Protein AF-A0A2V9PB10-F1 (afdb_monomer_lite)

Sequence (136 aa):
MALDTIIGAGLDARLFSDLSRLSPEQLVTPTEKFYTRTCASESLDGGKPWTIKVGGLVQEPLNLTSEDLEKGAKPMGMHLMECSGNTRATRFGLLSVADWIGVPISDLLATQIKPRMDRVMVSGFDEYPMKSATSI

Foldseek 3Di:
DDALDWDDAFQCIWHFADPVPDDPVRQADDPSRQIDNGDDAPPDPPVDWDWDWDDDQWPDTDTHTPVNWVVQKDWPAKDKDADPPQDVVSVSRRIGIHGDITHPVCVVCVRIGDPPDDDDDDDDPRDHPDDDPPHD

pLDDT: mean 91.53, std 6.55, range [53.97, 97.88]

Structure (mmCIF, N/CA/C/O backbone):
data_AF-A0A2V9PB10-F1
#
_entry.id   AF-A0A2V9PB10-F1
#
loop_
_atom_site.group_PDB
_atom_site.id
_atom_site.type_symbol
_atom_site.label_atom_id
_atom_site.label_alt_id
_atom_site.label_comp_id
_atom_site.label_asym_id
_atom_site.label_entity_id
_atom_site.label_seq_id
_atom_site.pdbx_PDB_ins_code
_atom_site.Cartn_x
_atom_site.Cartn_y
_atom_site.Cartn_z
_atom_site.occupancy
_atom_site.B_iso_or_equiv
_atom_site.auth_seq_id
_atom_site.auth_comp_id
_atom_site.auth_asym_id
_atom_site.auth_atom_id
_atom_site.pdbx_PDB_model_num
ATOM 1 N N . MET A 1 1 ? 13.113 1.637 -20.085 1.00 72.38 1 MET A N 1
ATOM 2 C CA . MET A 1 1 ? 12.605 1.486 -18.709 1.00 72.38 1 MET A CA 1
ATOM 3 C C . MET A 1 1 ? 12.968 0.086 -18.265 1.00 72.38 1 MET A C 1
ATOM 5 O O . MET A 1 1 ? 12.613 -0.844 -18.982 1.00 72.38 1 MET A O 1
ATOM 9 N N . ALA A 1 2 ? 13.749 -0.038 -17.193 1.00 87.88 2 ALA A N 1
ATOM 10 C CA . ALA A 1 2 ? 14.016 -1.332 -16.577 1.00 87.88 2 ALA A CA 1
ATOM 11 C C . ALA A 1 2 ? 12.720 -1.831 -15.917 1.00 87.88 2 ALA A C 1
ATOM 13 O O . ALA A 1 2 ? 12.023 -1.037 -15.286 1.00 87.88 2 ALA A O 1
ATOM 14 N N . LEU A 1 3 ? 12.379 -3.099 -16.136 1.00 94.06 3 LEU A N 1
ATOM 15 C CA . LEU A 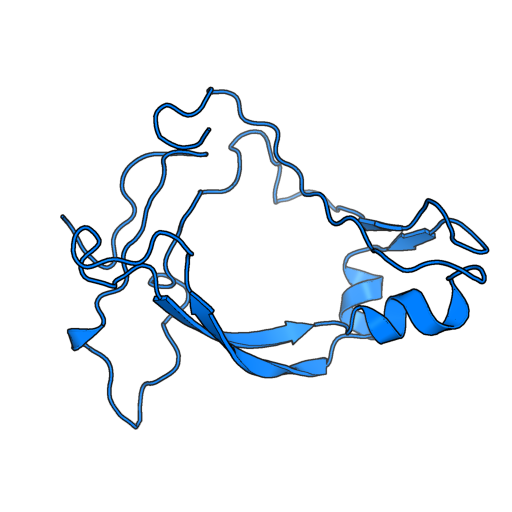1 3 ? 11.290 -3.791 -15.443 1.00 94.06 3 LEU A CA 1
ATOM 16 C C . LEU A 1 3 ? 11.885 -4.594 -14.282 1.00 94.06 3 LEU A C 1
ATOM 18 O O . LEU A 1 3 ? 13.081 -4.886 -14.302 1.00 94.06 3 LEU A O 1
ATOM 22 N N . ASP A 1 4 ? 11.071 -4.925 -13.280 1.00 95.75 4 ASP A N 1
ATOM 23 C CA . ASP A 1 4 ? 11.475 -5.683 -12.085 1.00 95.75 4 ASP A CA 1
ATOM 24 C C . ASP A 1 4 ? 12.684 -5.067 -11.343 1.00 95.75 4 ASP A C 1
ATOM 26 O O . ASP A 1 4 ? 13.467 -5.761 -10.700 1.00 95.75 4 ASP A O 1
ATOM 30 N N . THR A 1 5 ? 12.901 -3.756 -11.467 1.00 96.31 5 THR A N 1
ATOM 31 C CA . THR A 1 5 ? 14.009 -3.038 -10.822 1.00 96.31 5 THR A CA 1
ATOM 32 C C . THR A 1 5 ? 13.524 -1.686 -10.323 1.00 96.31 5 THR A C 1
ATOM 34 O O . THR A 1 5 ? 12.819 -0.974 -11.042 1.00 96.31 5 THR A O 1
ATOM 37 N N . ILE A 1 6 ? 13.922 -1.323 -9.102 1.00 96.44 6 ILE A N 1
ATOM 38 C CA . ILE A 1 6 ? 13.650 -0.002 -8.533 1.00 96.44 6 ILE A CA 1
ATOM 39 C C . ILE A 1 6 ? 14.447 1.061 -9.297 1.00 96.44 6 ILE A C 1
ATOM 41 O O . ILE A 1 6 ? 15.657 0.943 -9.486 1.00 96.44 6 ILE A O 1
ATOM 45 N N . ILE A 1 7 ? 13.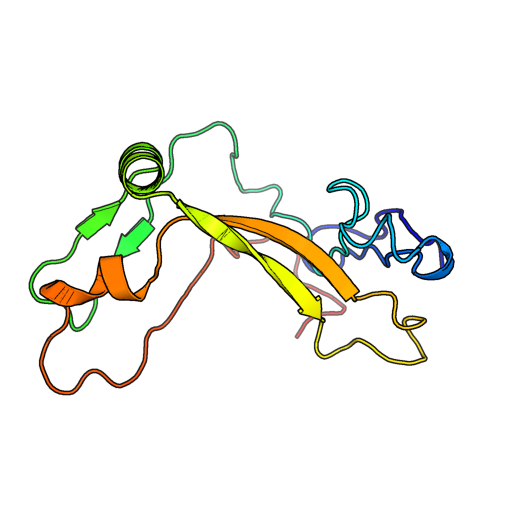764 2.125 -9.701 1.00 94.81 7 ILE A N 1
ATOM 46 C CA . ILE A 1 7 ? 14.348 3.368 -10.205 1.00 94.81 7 ILE A CA 1
ATOM 47 C C . ILE A 1 7 ? 13.912 4.525 -9.304 1.00 94.81 7 ILE A C 1
ATOM 49 O O . ILE A 1 7 ? 12.799 4.502 -8.790 1.00 94.81 7 ILE A O 1
ATOM 53 N N . GLY A 1 8 ? 14.743 5.555 -9.141 1.00 93.44 8 GLY A N 1
ATOM 54 C CA . GLY A 1 8 ? 14.430 6.686 -8.255 1.00 93.44 8 GLY A CA 1
ATOM 55 C C . GLY A 1 8 ? 14.519 6.336 -6.762 1.00 93.44 8 GLY A C 1
ATOM 56 O O . GLY A 1 8 ? 15.068 5.301 -6.393 1.00 93.44 8 GLY A O 1
ATOM 57 N N . ALA A 1 9 ? 14.003 7.219 -5.903 1.00 92.88 9 ALA A N 1
ATOM 58 C CA . ALA A 1 9 ? 14.025 7.077 -4.444 1.00 92.88 9 ALA A CA 1
ATOM 59 C C . ALA A 1 9 ? 12.815 7.780 -3.799 1.00 92.88 9 ALA A C 1
ATOM 61 O O . ALA A 1 9 ? 12.219 8.677 -4.403 1.00 92.88 9 ALA A O 1
ATOM 62 N N . GLY A 1 10 ? 12.447 7.368 -2.580 1.00 92.50 10 GLY A N 1
ATOM 63 C CA . GLY A 1 10 ? 11.326 7.937 -1.818 1.00 92.50 10 GLY A CA 1
ATOM 64 C C . GLY A 1 10 ? 10.032 8.047 -2.635 1.00 92.50 10 GLY A C 1
ATOM 65 O O . GLY A 1 10 ? 9.631 7.099 -3.315 1.00 92.50 10 GLY A O 1
ATOM 66 N N . LEU A 1 11 ? 9.413 9.232 -2.616 1.00 93.75 11 LEU A N 1
ATOM 67 C CA . LEU A 1 11 ? 8.181 9.564 -3.354 1.00 93.75 11 LEU A CA 1
ATOM 68 C C . LEU A 1 11 ? 8.295 9.404 -4.883 1.00 93.75 11 LEU A C 1
ATOM 70 O O . LEU A 1 11 ? 7.298 9.191 -5.580 1.00 93.75 11 LEU A O 1
ATOM 74 N N . ASP A 1 12 ? 9.508 9.495 -5.424 1.00 93.88 12 ASP A N 1
ATOM 75 C CA . ASP A 1 12 ? 9.786 9.391 -6.859 1.00 93.88 12 ASP A CA 1
ATOM 76 C C . ASP A 1 12 ? 10.276 7.994 -7.271 1.00 93.88 12 ASP A C 1
ATOM 78 O O . ASP A 1 12 ? 10.556 7.763 -8.448 1.00 93.88 12 ASP A O 1
ATOM 82 N N . ALA A 1 13 ? 10.347 7.043 -6.334 1.00 94.25 13 ALA A N 1
ATOM 83 C CA . ALA A 1 13 ? 10.737 5.675 -6.644 1.00 94.25 13 ALA A CA 1
ATOM 84 C C . ALA A 1 13 ? 9.661 4.940 -7.447 1.00 94.25 13 ALA A C 1
ATOM 86 O O . ALA A 1 13 ? 8.470 5.075 -7.162 1.00 94.25 13 ALA A O 1
ATOM 87 N N . ARG A 1 14 ? 10.065 4.121 -8.418 1.00 95.69 14 ARG A N 1
ATOM 88 C CA . ARG A 1 14 ? 9.174 3.248 -9.187 1.00 95.69 14 ARG A CA 1
ATOM 89 C C . ARG A 1 14 ? 9.786 1.866 -9.376 1.00 95.69 14 ARG A C 1
ATOM 91 O O . ARG A 1 14 ? 10.979 1.758 -9.623 1.00 95.69 14 ARG A O 1
ATOM 98 N N . LEU A 1 15 ? 8.956 0.831 -9.357 1.00 97.31 15 LEU A N 1
ATOM 99 C CA . LEU A 1 15 ? 9.252 -0.479 -9.941 1.00 97.31 15 LEU A CA 1
ATOM 100 C C . LEU A 1 15 ? 8.055 -0.871 -10.793 1.00 97.31 15 LEU A C 1
ATOM 102 O O . LEU A 1 15 ? 6.926 -0.849 -10.308 1.00 97.31 15 LEU A O 1
ATOM 106 N N . PHE A 1 16 ? 8.314 -1.207 -12.052 1.00 97.12 16 PHE A N 1
ATOM 107 C CA . PHE A 1 16 ? 7.304 -1.695 -12.987 1.00 97.12 16 PHE A CA 1
ATOM 108 C C . PHE A 1 16 ? 7.473 -3.203 -13.134 1.00 97.12 16 PHE A C 1
ATOM 110 O O . PHE A 1 16 ? 8.548 -3.651 -13.536 1.00 97.12 16 PHE A O 1
ATOM 117 N N . SER A 1 17 ? 6.442 -3.972 -12.808 1.00 96.62 17 SER A N 1
ATOM 118 C CA . SER A 1 17 ? 6.467 -5.430 -12.886 1.00 96.62 17 SER A CA 1
ATOM 119 C C . SER A 1 17 ? 6.478 -5.902 -14.339 1.00 96.62 17 SER A C 1
ATOM 121 O O . SER A 1 17 ? 5.758 -5.371 -15.191 1.00 96.62 17 SER A O 1
ATOM 123 N N . ASP A 1 18 ? 7.286 -6.918 -14.633 1.00 95.38 18 ASP A N 1
ATOM 124 C CA . ASP A 1 18 ? 7.307 -7.571 -15.939 1.00 95.38 18 ASP A CA 1
ATOM 125 C C . ASP A 1 18 ? 6.163 -8.585 -16.079 1.00 95.38 18 ASP A C 1
ATOM 127 O O . ASP A 1 18 ? 6.280 -9.765 -15.739 1.00 95.38 18 ASP A O 1
ATOM 131 N N . LEU A 1 19 ? 5.043 -8.119 -16.634 1.00 93.56 19 LEU A N 1
ATOM 132 C CA . LEU A 1 19 ? 3.851 -8.942 -16.844 1.00 93.56 19 LEU A CA 1
ATOM 133 C C . LEU A 1 19 ? 4.029 -10.036 -17.910 1.00 93.56 19 LEU A C 1
ATOM 135 O O . LEU A 1 19 ? 3.196 -10.936 -17.989 1.00 93.56 19 LEU A O 1
ATOM 139 N N . SER A 1 20 ? 5.099 -10.009 -18.715 1.00 92.62 20 SER A N 1
ATOM 140 C CA . SER A 1 20 ? 5.349 -11.056 -19.722 1.00 92.62 20 SER A CA 1
ATOM 141 C C . SER A 1 20 ? 5.683 -12.420 -19.107 1.00 92.62 20 SER A C 1
ATOM 143 O O . SER A 1 20 ? 5.663 -13.437 -19.797 1.00 92.62 20 SER A O 1
ATOM 145 N N . ARG A 1 21 ? 5.971 -12.440 -17.801 1.00 87.00 21 ARG A N 1
ATOM 146 C CA . ARG A 1 21 ? 6.331 -13.630 -17.024 1.00 87.00 21 ARG A CA 1
ATOM 147 C C . ARG A 1 21 ? 5.129 -14.318 -16.376 1.00 87.00 21 ARG A C 1
ATOM 149 O O . ARG A 1 21 ? 5.317 -15.349 -15.739 1.00 87.00 21 ARG A O 1
ATOM 156 N N . LEU A 1 22 ? 3.930 -13.743 -16.492 1.00 91.19 22 LEU A N 1
ATOM 157 C CA . LEU A 1 22 ? 2.715 -14.325 -15.932 1.00 91.19 22 LEU A CA 1
ATOM 158 C C . LEU A 1 22 ? 2.344 -15.616 -16.665 1.00 91.19 22 LEU A C 1
ATOM 160 O O . LEU A 1 22 ? 2.343 -15.676 -17.895 1.00 91.19 22 LEU A O 1
ATOM 164 N N . SER A 1 23 ? 1.958 -16.626 -15.892 1.00 93.19 23 SER A N 1
ATOM 165 C CA . SER A 1 23 ? 1.328 -17.846 -16.392 1.00 93.19 23 SER A CA 1
ATOM 166 C C . SER A 1 23 ? 0.119 -18.191 -15.517 1.00 93.19 23 SER A C 1
ATOM 168 O O . SER A 1 23 ? 0.020 -17.683 -14.396 1.00 93.19 23 SER A O 1
ATOM 170 N N . PRO A 1 24 ? -0.809 -19.047 -15.980 1.00 90.94 24 PRO A N 1
ATOM 171 C CA . PRO A 1 24 ? -1.938 -19.495 -15.161 1.00 90.94 24 PRO A CA 1
ATOM 172 C C . PRO A 1 24 ? -1.522 -20.114 -13.815 1.00 90.94 24 PRO A C 1
ATOM 174 O O . PRO A 1 24 ? -2.258 -20.026 -12.837 1.00 90.94 24 PRO A O 1
ATOM 177 N N . GLU A 1 25 ? -0.332 -20.708 -13.754 1.00 92.81 25 GLU A N 1
ATOM 178 C CA . GLU A 1 25 ? 0.248 -21.335 -12.564 1.00 92.81 25 GLU A CA 1
ATOM 179 C C . GLU A 1 25 ? 1.019 -20.337 -11.687 1.00 92.81 25 GLU A C 1
ATOM 181 O O . GLU A 1 25 ? 1.280 -20.612 -10.518 1.00 92.81 25 GLU A O 1
ATOM 186 N N . GLN A 1 26 ? 1.378 -19.173 -12.236 1.00 90.12 26 GLN A N 1
ATOM 187 C CA . GLN A 1 26 ? 2.178 -18.150 -11.574 1.00 90.12 26 GLN A CA 1
ATOM 188 C C . GLN A 1 26 ? 1.487 -16.784 -11.657 1.00 90.12 26 GLN A C 1
ATOM 190 O O . GLN A 1 26 ? 1.923 -15.869 -12.357 1.00 90.12 26 GLN A O 1
ATOM 195 N N . LEU A 1 27 ? 0.385 -16.663 -10.914 1.00 92.38 27 LEU A N 1
ATOM 196 C CA . LEU A 1 27 ? -0.385 -15.422 -10.809 1.00 92.38 27 LEU A CA 1
ATOM 197 C C . LEU A 1 27 ? 0.115 -14.506 -9.689 1.00 92.38 27 LEU A C 1
ATOM 199 O O . LEU A 1 27 ? 0.000 -13.291 -9.807 1.00 92.38 27 LEU A O 1
ATOM 203 N N . VAL A 1 28 ? 0.677 -15.069 -8.615 1.00 95.88 28 VAL A N 1
ATOM 204 C CA . VAL A 1 28 ? 1.236 -14.292 -7.500 1.00 95.88 28 VAL A CA 1
ATOM 205 C C . VAL A 1 28 ? 2.577 -13.697 -7.920 1.00 95.88 28 VAL A C 1
ATOM 207 O O . VAL A 1 28 ? 3.501 -14.410 -8.320 1.00 95.88 28 VAL A O 1
ATOM 210 N N . THR A 1 29 ? 2.686 -12.375 -7.829 1.00 96.56 29 THR A N 1
ATOM 211 C CA . THR A 1 29 ? 3.925 -11.651 -8.101 1.00 96.56 29 THR A CA 1
ATOM 212 C C . THR A 1 29 ? 4.899 -11.871 -6.939 1.00 96.56 29 THR A C 1
ATOM 214 O O . THR A 1 29 ? 4.512 -11.643 -5.793 1.00 96.56 29 THR A O 1
ATOM 217 N N . PRO A 1 30 ? 6.156 -12.290 -7.187 1.00 95.19 30 PRO A N 1
ATOM 218 C CA . PRO A 1 30 ? 7.172 -12.341 -6.135 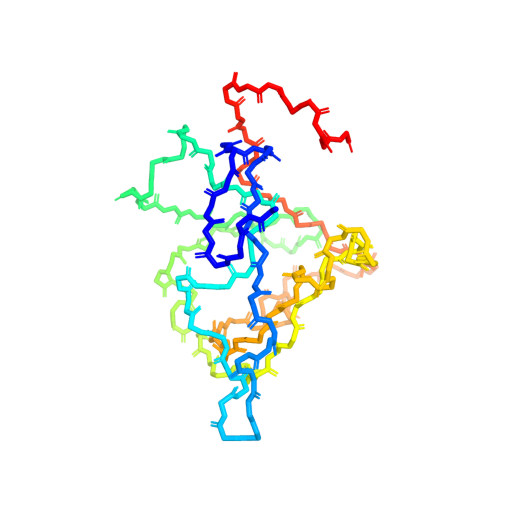1.00 95.19 30 PRO A CA 1
ATOM 219 C C . PRO A 1 30 ? 7.310 -10.981 -5.441 1.00 95.19 30 PRO A C 1
ATOM 221 O O . PRO A 1 30 ? 7.307 -9.954 -6.122 1.00 95.19 30 PRO A O 1
ATOM 224 N N . THR A 1 31 ? 7.431 -10.960 -4.112 1.00 95.38 31 THR A N 1
ATOM 225 C CA . THR A 1 31 ? 7.423 -9.725 -3.304 1.00 95.38 31 THR A CA 1
ATOM 226 C C . THR A 1 31 ? 8.458 -8.706 -3.779 1.00 95.38 31 THR A C 1
ATOM 228 O O . THR A 1 31 ? 8.162 -7.521 -3.881 1.00 95.38 31 THR A O 1
ATOM 231 N N . GLU A 1 32 ? 9.655 -9.159 -4.148 1.00 95.44 32 GLU A N 1
ATOM 232 C CA . GLU A 1 32 ? 10.747 -8.321 -4.651 1.00 95.44 32 GLU A CA 1
ATOM 233 C C . GLU A 1 32 ? 10.495 -7.725 -6.050 1.00 95.44 32 GLU A C 1
ATOM 235 O O . GLU A 1 32 ? 11.238 -6.852 -6.495 1.00 95.44 32 GLU A O 1
ATOM 240 N N . LYS A 1 33 ? 9.443 -8.181 -6.739 1.00 96.19 33 LYS A N 1
ATOM 241 C CA . LYS A 1 33 ? 8.994 -7.710 -8.062 1.00 96.19 33 LYS A CA 1
ATOM 242 C C . LYS A 1 33 ? 7.608 -7.073 -8.027 1.00 96.19 33 LYS A C 1
ATOM 244 O O . LYS A 1 33 ? 7.089 -6.684 -9.077 1.00 96.19 33 LYS A O 1
ATOM 249 N N . PHE A 1 34 ? 6.996 -6.984 -6.848 1.00 97.25 34 PHE A N 1
ATOM 250 C CA . PHE A 1 34 ? 5.726 -6.298 -6.678 1.00 97.25 34 PHE A CA 1
ATOM 251 C C . PHE A 1 34 ? 5.916 -4.823 -7.036 1.00 97.25 34 PHE A C 1
ATOM 253 O O . PHE A 1 34 ? 6.879 -4.191 -6.586 1.00 97.25 34 PHE A O 1
ATOM 260 N N . TYR A 1 35 ? 5.039 -4.277 -7.881 1.00 97.50 35 TYR A N 1
ATOM 261 C CA . TYR A 1 35 ? 5.216 -2.915 -8.373 1.00 97.50 35 TYR A CA 1
ATOM 262 C C . TYR A 1 35 ? 5.350 -1.938 -7.200 1.00 97.50 35 TYR A C 1
ATOM 2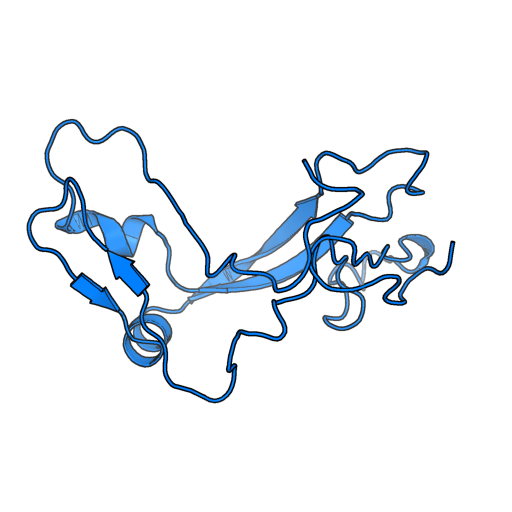64 O O . TYR A 1 35 ? 4.643 -2.010 -6.196 1.00 97.50 35 TYR A O 1
ATOM 272 N N . THR A 1 36 ? 6.262 -0.985 -7.334 1.00 96.69 36 THR A N 1
ATOM 273 C CA . THR A 1 36 ? 6.477 0.051 -6.323 1.00 96.69 36 THR A CA 1
ATOM 274 C C . THR A 1 36 ? 6.067 1.381 -6.919 1.00 96.69 36 THR A C 1
ATOM 276 O O . THR A 1 36 ? 6.568 1.773 -7.972 1.00 96.69 36 THR A O 1
ATOM 279 N N . ARG A 1 37 ? 5.143 2.087 -6.260 1.00 95.12 37 ARG A N 1
ATOM 280 C CA . ARG A 1 37 ? 4.772 3.460 -6.637 1.00 95.12 37 ARG A CA 1
ATOM 281 C C . ARG A 1 37 ? 5.586 4.508 -5.882 1.00 95.12 37 ARG A C 1
ATOM 283 O O . ARG A 1 37 ? 5.773 5.598 -6.408 1.00 95.12 37 ARG A O 1
ATOM 290 N N . THR A 1 38 ? 6.018 4.181 -4.672 1.00 93.62 38 THR A N 1
ATOM 291 C CA . THR A 1 38 ? 6.784 5.023 -3.751 1.00 93.62 38 THR A CA 1
ATOM 292 C C . THR A 1 38 ? 7.534 4.081 -2.812 1.00 93.62 38 THR A C 1
ATOM 294 O O . THR A 1 38 ? 6.945 3.103 -2.354 1.00 93.62 38 THR A O 1
ATOM 297 N N . CYS A 1 39 ? 8.806 4.351 -2.530 1.00 93.50 39 CYS A N 1
ATOM 298 C CA . CYS A 1 39 ? 9.545 3.630 -1.491 1.00 93.50 39 CYS A CA 1
ATOM 299 C C . CYS A 1 39 ? 9.255 4.248 -0.125 1.00 93.50 39 CYS A C 1
ATOM 301 O O . CYS A 1 39 ? 9.009 5.449 -0.051 1.00 93.50 39 CYS A O 1
ATOM 303 N N . ALA A 1 40 ? 9.346 3.449 0.940 1.00 91.19 40 ALA A N 1
ATOM 304 C CA . ALA A 1 40 ? 9.262 3.951 2.307 1.00 91.19 40 ALA A CA 1
ATOM 305 C C . ALA A 1 40 ? 10.266 5.091 2.551 1.00 91.19 40 ALA A C 1
ATOM 307 O O . ALA A 1 40 ? 11.351 5.122 1.963 1.00 91.19 40 ALA A O 1
ATOM 308 N N . SER A 1 41 ? 9.892 6.030 3.419 1.00 91.75 41 SER A N 1
ATOM 309 C CA . SER A 1 41 ? 10.769 7.132 3.806 1.00 91.75 41 SER A CA 1
ATOM 310 C C . SER A 1 41 ? 12.021 6.625 4.516 1.00 91.75 41 SER A C 1
ATOM 312 O O . SER A 1 41 ? 11.938 5.782 5.404 1.00 91.75 41 SER A O 1
ATOM 314 N N . GLU A 1 42 ? 13.172 7.210 4.191 1.00 90.69 42 GLU A N 1
ATOM 315 C CA . GLU A 1 42 ? 14.435 6.978 4.906 1.00 90.69 42 GLU A CA 1
ATOM 316 C C . GLU A 1 42 ? 14.383 7.468 6.362 1.00 90.69 42 GLU A C 1
ATOM 318 O O . GLU A 1 42 ? 15.195 7.064 7.189 1.00 90.69 42 GLU A O 1
ATOM 323 N N . SER A 1 43 ? 13.421 8.336 6.692 1.00 91.44 43 SER A N 1
ATOM 324 C CA . SER A 1 43 ? 13.177 8.794 8.061 1.00 91.44 43 SER A CA 1
ATOM 325 C C . SER A 1 43 ? 12.396 7.781 8.904 1.00 91.44 43 SER A C 1
ATOM 327 O O . SER A 1 43 ? 12.301 7.955 10.118 1.00 91.44 43 SER A O 1
ATOM 329 N N . LEU A 1 44 ? 11.835 6.734 8.287 1.00 90.88 44 LEU A N 1
ATOM 330 C CA . LEU A 1 44 ? 11.125 5.680 8.999 1.00 90.88 44 LEU A CA 1
ATOM 331 C C . LEU A 1 44 ? 12.121 4.662 9.570 1.00 90.88 44 LEU A C 1
ATOM 333 O O . LEU A 1 44 ? 12.801 3.950 8.834 1.00 90.88 44 LEU A O 1
ATOM 337 N N . ASP A 1 45 ? 12.160 4.540 10.894 1.00 88.88 45 ASP A N 1
ATOM 338 C CA . ASP A 1 45 ? 12.941 3.504 11.573 1.00 88.88 45 ASP A CA 1
ATOM 339 C C . ASP A 1 45 ? 12.146 2.191 11.637 1.00 88.88 45 ASP A C 1
ATOM 341 O O . ASP A 1 45 ? 11.408 1.934 12.590 1.00 88.88 45 ASP A O 1
ATOM 345 N N . GLY A 1 46 ? 12.286 1.360 10.601 1.00 82.75 46 GLY A N 1
ATOM 346 C CA . GLY A 1 46 ? 11.566 0.086 10.483 1.00 82.75 46 GLY A CA 1
ATOM 347 C C . GLY A 1 46 ? 11.917 -0.963 11.546 1.00 82.75 46 GLY A C 1
ATOM 348 O O . GLY A 1 46 ? 11.234 -1.979 11.634 1.00 82.75 46 GLY A O 1
ATOM 349 N N . GLY A 1 47 ? 12.964 -0.743 12.352 1.00 87.00 47 GLY A N 1
ATOM 350 C CA . GLY A 1 47 ? 13.359 -1.654 13.428 1.00 87.00 47 GLY A CA 1
ATOM 351 C C . GLY A 1 47 ? 12.655 -1.391 14.761 1.00 87.00 47 GLY A C 1
ATOM 352 O O . GLY A 1 47 ? 12.789 -2.191 15.688 1.00 87.00 47 GLY A O 1
ATOM 353 N N . LYS A 1 48 ? 11.925 -0.276 14.892 1.00 89.12 48 LYS A N 1
ATOM 354 C CA . LYS A 1 48 ? 11.253 0.095 16.142 1.00 89.12 48 LYS A CA 1
ATOM 355 C C . LYS A 1 48 ? 9.804 -0.393 16.189 1.00 89.12 48 LYS A C 1
ATOM 357 O O . LYS A 1 48 ? 9.120 -0.385 15.164 1.00 89.12 48 LYS A O 1
ATOM 362 N N . PRO A 1 49 ? 9.297 -0.750 17.385 1.00 92.00 49 PRO A N 1
ATOM 363 C CA . PRO A 1 49 ? 7.873 -0.986 17.576 1.00 92.00 49 PRO A CA 1
ATOM 364 C C . PRO A 1 49 ? 7.056 0.232 17.143 1.00 92.00 49 PRO A C 1
ATOM 366 O O . PRO A 1 49 ? 7.417 1.373 17.444 1.00 92.00 49 PRO A O 1
ATOM 369 N N . TRP A 1 50 ? 5.935 -0.019 16.479 1.00 93.38 50 TRP A N 1
ATOM 370 C CA . TRP A 1 50 ? 5.002 1.007 16.031 1.00 93.38 50 TRP A CA 1
ATOM 371 C C . TRP A 1 50 ? 3.583 0.680 16.487 1.00 93.38 50 TRP A C 1
ATOM 373 O O . TRP A 1 50 ? 3.269 -0.449 16.869 1.00 93.38 50 TRP A O 1
ATOM 383 N N . THR A 1 51 ? 2.725 1.697 16.464 1.00 95.00 51 THR A N 1
ATOM 384 C CA . THR A 1 51 ? 1.303 1.558 16.775 1.00 95.00 51 THR A CA 1
ATOM 385 C C . THR A 1 51 ? 0.440 2.252 15.731 1.00 95.00 51 THR A C 1
ATOM 387 O O . THR A 1 51 ? 0.834 3.268 15.156 1.00 95.00 51 THR A O 1
ATOM 390 N N . ILE A 1 52 ? -0.760 1.719 15.497 1.00 94.19 52 ILE A N 1
ATOM 391 C CA . ILE A 1 52 ? -1.816 2.391 14.734 1.00 94.19 52 ILE A CA 1
ATOM 392 C C . ILE A 1 52 ? -2.768 3.067 15.711 1.00 94.19 52 ILE A C 1
ATOM 394 O O . ILE A 1 52 ? -3.335 2.431 16.599 1.00 94.19 52 ILE A O 1
ATOM 398 N N . LYS A 1 53 ? -2.972 4.369 15.514 1.00 94.06 53 LYS A N 1
ATOM 399 C CA . LYS A 1 53 ? -3.937 5.164 16.273 1.00 94.06 53 LYS A CA 1
ATOM 400 C C . LYS A 1 53 ? -5.311 5.066 15.624 1.00 94.06 53 LYS A C 1
ATOM 402 O O . LYS A 1 53 ? -5.478 5.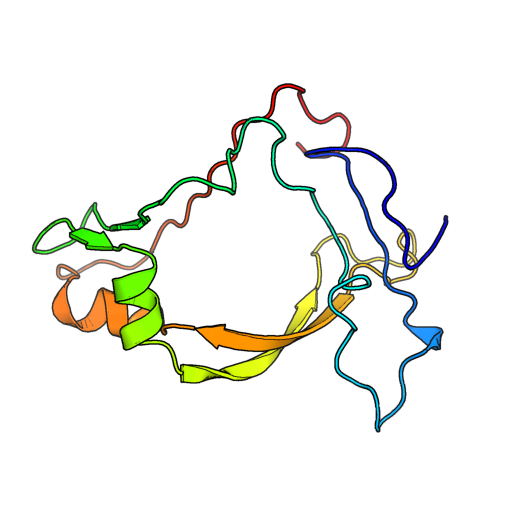465 14.475 1.00 94.06 53 LYS A O 1
ATOM 407 N N . VAL A 1 54 ? -6.300 4.611 16.384 1.00 92.44 54 VAL A N 1
ATOM 408 C CA . VAL A 1 54 ? -7.717 4.639 16.015 1.00 92.44 54 VAL A CA 1
ATOM 409 C C . VAL A 1 54 ? -8.400 5.718 16.852 1.00 92.44 54 VAL A C 1
ATOM 411 O O . VAL A 1 54 ? -8.372 5.682 18.081 1.00 92.44 54 VAL A O 1
ATOM 414 N N . GLY A 1 55 ? -8.992 6.712 16.193 1.00 90.88 55 GLY A N 1
ATOM 415 C CA . GLY A 1 55 ? -9.579 7.876 16.857 1.00 90.88 55 GLY A CA 1
ATOM 416 C C . GLY A 1 55 ? -10.701 8.525 16.048 1.00 90.88 55 GLY A C 1
ATOM 417 O O . GLY A 1 55 ? -11.247 7.930 15.123 1.00 90.88 55 GLY A O 1
ATOM 418 N N . GLY A 1 56 ? -11.054 9.765 16.396 1.00 90.38 56 GLY A N 1
ATOM 419 C CA . GLY A 1 56 ? -12.129 10.510 15.733 1.00 90.38 56 GLY A CA 1
ATOM 420 C C . GLY A 1 56 ? -13.517 10.147 16.271 1.00 90.38 56 GLY A C 1
ATOM 421 O O . GLY A 1 56 ? -13.766 10.253 17.471 1.00 90.38 56 GLY A O 1
ATOM 422 N N . LEU A 1 57 ? -14.438 9.744 15.388 1.00 89.25 57 LEU A N 1
ATOM 423 C CA . LEU A 1 57 ? -15.828 9.397 15.734 1.00 89.25 57 LEU A CA 1
ATOM 424 C C . LEU A 1 57 ? -15.967 7.964 16.273 1.00 89.25 57 LEU A C 1
ATOM 426 O O . LEU A 1 57 ? -16.840 7.206 15.846 1.00 89.25 57 LEU A O 1
ATOM 430 N N . VAL A 1 58 ? -15.115 7.619 17.235 1.00 89.31 58 VAL A N 1
ATOM 431 C CA . VAL A 1 58 ? -15.144 6.339 17.945 1.00 89.31 58 VAL A CA 1
ATOM 432 C C . VAL A 1 58 ? -15.687 6.485 19.369 1.00 89.31 58 VAL A C 1
ATOM 434 O O . VAL A 1 58 ? -15.758 7.602 19.895 1.00 89.31 58 VAL A O 1
ATOM 437 N N . GLN A 1 59 ? -16.128 5.380 19.973 1.00 88.25 59 GLN A N 1
ATOM 438 C CA . GLN A 1 59 ? -16.565 5.299 21.365 1.00 88.25 59 GLN A CA 1
ATOM 439 C C . GLN A 1 59 ? -15.386 5.614 22.286 1.00 88.25 59 GLN A C 1
ATOM 441 O O . GLN A 1 59 ? -15.449 6.595 23.024 1.00 88.25 59 GLN A O 1
ATOM 446 N N . GLU A 1 60 ? -14.293 4.860 22.145 1.00 88.25 60 GLU A N 1
ATOM 447 C CA . GLU A 1 60 ? -13.044 5.057 22.879 1.00 88.25 60 GLU A CA 1
ATOM 448 C C . GLU A 1 60 ? -11.844 5.013 21.914 1.00 88.25 60 GLU A C 1
ATOM 450 O O . GLU A 1 60 ? -11.747 4.098 21.093 1.00 88.25 60 GLU A O 1
ATOM 455 N N . PRO A 1 61 ? -10.931 6.005 21.952 1.00 91.44 61 PRO A N 1
ATOM 456 C CA . PRO A 1 61 ? -9.692 5.953 21.184 1.00 91.44 61 PRO A CA 1
ATOM 457 C C . PRO A 1 61 ? -8.795 4.787 21.605 1.00 91.44 61 PRO A C 1
ATOM 459 O O . PRO A 1 61 ? -8.711 4.440 22.781 1.00 91.44 61 PRO A O 1
ATOM 462 N N . LEU A 1 62 ? -8.065 4.234 20.643 1.00 91.00 62 LEU A N 1
ATOM 463 C CA . LEU A 1 62 ? -7.326 2.982 20.782 1.00 91.00 62 LEU A CA 1
ATOM 464 C C . LEU A 1 62 ? -5.964 3.096 20.080 1.00 91.00 62 LEU A C 1
ATOM 466 O O . LEU A 1 62 ? -5.861 3.681 19.003 1.00 91.00 62 LEU A O 1
ATOM 470 N N . ASN A 1 63 ? -4.920 2.517 20.676 1.00 94.44 63 ASN A N 1
ATOM 471 C CA . ASN A 1 63 ? -3.623 2.312 20.029 1.00 94.44 63 ASN A CA 1
ATOM 472 C C . ASN A 1 63 ? -3.412 0.811 19.819 1.00 94.44 63 ASN A C 1
ATOM 474 O O . ASN A 1 63 ? -3.282 0.082 20.797 1.00 94.44 63 ASN A O 1
ATOM 478 N N . LEU A 1 64 ? -3.380 0.366 18.564 1.00 93.81 64 LEU A N 1
ATOM 479 C CA . LEU A 1 64 ? -3.120 -1.026 18.194 1.00 93.81 64 LEU A CA 1
ATOM 480 C C . LEU A 1 64 ? -1.620 -1.238 18.013 1.00 93.81 64 LEU A C 1
ATOM 482 O O . LEU A 1 64 ? -0.993 -0.509 17.246 1.00 93.81 64 LEU A O 1
ATOM 486 N N . THR A 1 65 ? -1.052 -2.230 18.690 1.00 94.88 65 THR A N 1
ATOM 487 C CA . THR A 1 65 ? 0.320 -2.696 18.444 1.00 94.88 65 THR A CA 1
ATOM 488 C C . THR A 1 65 ? 0.360 -3.691 17.280 1.00 94.88 65 THR A C 1
ATOM 490 O O . THR A 1 65 ? -0.679 -4.190 16.845 1.00 94.88 65 THR A O 1
ATOM 493 N N . SER A 1 66 ? 1.555 -4.025 16.779 1.00 93.00 66 SER A N 1
ATOM 494 C CA . SER A 1 66 ? 1.703 -5.115 15.804 1.00 93.00 66 SER A CA 1
ATOM 495 C C . SER A 1 66 ? 1.204 -6.456 16.359 1.00 93.00 66 SER A C 1
ATOM 497 O O . SER A 1 66 ? 0.522 -7.188 15.650 1.00 93.00 66 SER A O 1
ATOM 499 N N . GLU A 1 67 ? 1.455 -6.739 17.641 1.00 94.31 67 GLU A N 1
ATOM 500 C CA . GLU A 1 67 ? 1.005 -7.967 18.310 1.00 94.31 67 GLU A CA 1
ATOM 501 C C . GLU A 1 67 ? -0.532 -8.055 18.376 1.00 94.31 67 GLU A C 1
ATOM 503 O O . GLU A 1 67 ? -1.112 -9.126 18.189 1.00 94.31 67 GLU A O 1
ATOM 508 N N . ASP A 1 68 ? -1.217 -6.928 18.600 1.00 93.31 68 ASP A N 1
ATOM 509 C CA . ASP A 1 68 ? -2.686 -6.884 18.588 1.00 93.31 68 ASP A CA 1
ATOM 510 C C . ASP A 1 68 ? -3.251 -7.213 17.202 1.00 93.31 68 ASP A C 1
ATOM 512 O O . ASP A 1 68 ? -4.265 -7.906 17.091 1.00 93.31 68 ASP A O 1
ATOM 516 N N . LEU A 1 69 ? -2.584 -6.749 16.139 1.00 93.06 69 LEU A N 1
ATOM 517 C CA . LEU A 1 69 ? -2.975 -7.041 14.760 1.00 93.06 69 LEU A CA 1
ATOM 518 C C . LEU A 1 69 ? -2.715 -8.505 14.402 1.00 93.06 69 LEU A C 1
ATOM 520 O O . LEU A 1 69 ? -3.569 -9.141 13.789 1.00 93.06 69 LEU A O 1
ATOM 524 N N . GLU A 1 70 ? -1.572 -9.055 14.813 1.00 93.94 70 GLU A N 1
ATOM 525 C CA . GLU A 1 70 ? -1.212 -10.457 14.577 1.00 93.94 70 GLU A CA 1
ATOM 526 C C . GLU A 1 70 ? -2.238 -11.423 15.184 1.00 93.94 70 GLU A C 1
ATOM 528 O O . GLU A 1 70 ? -2.626 -12.392 14.534 1.00 93.94 70 GLU A O 1
ATOM 533 N N . LYS A 1 71 ? -2.760 -11.128 16.383 1.00 93.88 71 LYS A N 1
ATOM 534 C CA . LYS A 1 71 ? -3.798 -11.946 17.043 1.00 93.88 71 LYS A CA 1
ATOM 535 C C . LYS A 1 71 ? -5.102 -12.040 16.248 1.00 93.88 71 LYS A C 1
ATOM 537 O O . LYS A 1 71 ? -5.794 -13.051 16.335 1.00 93.88 71 LYS A O 1
ATOM 542 N N . GLY A 1 72 ? -5.459 -10.985 15.514 1.00 91.56 72 GLY A N 1
ATOM 543 C CA . GLY A 1 72 ? -6.671 -10.927 14.691 1.00 91.56 72 GLY A CA 1
ATOM 544 C C . GLY A 1 72 ? -6.446 -11.290 13.223 1.00 91.56 72 GLY A C 1
ATOM 545 O O . GLY A 1 72 ? -7.401 -11.271 12.441 1.00 91.56 72 GLY A O 1
ATOM 546 N N . ALA A 1 73 ? -5.200 -11.557 12.828 1.00 96.50 73 ALA A N 1
ATOM 547 C CA . ALA A 1 73 ? -4.835 -11.726 11.436 1.00 96.50 73 ALA A CA 1
ATOM 548 C C . ALA A 1 73 ? -5.381 -13.043 10.872 1.00 96.50 73 ALA A C 1
ATOM 550 O O . ALA A 1 73 ? -5.248 -14.112 11.466 1.00 96.50 73 ALA A O 1
ATOM 551 N N . LYS A 1 74 ? -5.980 -12.969 9.684 1.00 97.38 74 LYS A N 1
ATOM 552 C CA . LYS A 1 74 ? -6.492 -14.125 8.945 1.00 97.38 74 LYS A CA 1
ATOM 553 C C . LYS A 1 74 ? -6.152 -14.013 7.458 1.00 97.38 74 LYS A C 1
ATOM 555 O O . LYS A 1 74 ? -5.871 -12.906 6.989 1.00 97.38 74 LYS A O 1
ATOM 560 N N . PRO A 1 75 ? -6.163 -15.129 6.706 1.00 97.88 75 PRO A N 1
ATOM 561 C CA . PRO A 1 75 ? -6.042 -15.079 5.257 1.00 97.88 75 PRO A CA 1
ATOM 562 C C . PRO A 1 75 ? -7.128 -14.179 4.659 1.00 97.88 75 PRO A C 1
ATOM 564 O O . PRO A 1 75 ? -8.316 -14.360 4.926 1.00 97.88 75 PRO A O 1
ATOM 567 N N . MET A 1 76 ? -6.703 -13.208 3.859 1.00 97.25 76 MET A N 1
ATOM 568 C CA . MET A 1 76 ? -7.562 -12.271 3.131 1.00 97.25 76 MET A CA 1
ATOM 569 C C . MET A 1 76 ? -7.668 -12.640 1.647 1.00 97.25 76 MET A C 1
ATOM 571 O O . MET A 1 76 ? -8.518 -12.089 0.946 1.00 97.25 76 MET A O 1
ATOM 575 N N . GLY A 1 77 ? -6.848 -13.590 1.191 1.00 96.12 77 GLY A N 1
ATOM 576 C CA . GLY A 1 77 ? -6.848 -14.131 -0.160 1.00 96.12 77 GLY A CA 1
ATOM 577 C C . GLY A 1 77 ? -6.026 -13.304 -1.144 1.00 96.12 77 GLY A C 1
ATOM 578 O O . GLY A 1 77 ? -5.392 -12.304 -0.799 1.00 96.12 77 GLY A O 1
ATOM 579 N N . MET A 1 78 ? -6.068 -13.733 -2.404 1.00 96.75 78 MET A N 1
ATOM 580 C CA . MET A 1 78 ? -5.364 -13.072 -3.495 1.00 96.75 78 MET A CA 1
ATOM 581 C C . MET A 1 78 ? -6.066 -11.781 -3.910 1.00 96.75 78 MET A C 1
ATOM 583 O O . MET A 1 78 ? -7.231 -11.805 -4.309 1.00 96.75 78 MET A O 1
ATOM 587 N N . HIS A 1 79 ? -5.327 -10.672 -3.898 1.00 97.38 79 HIS A N 1
ATOM 588 C CA . HIS A 1 79 ? -5.799 -9.379 -4.393 1.00 97.38 79 HIS A CA 1
ATOM 589 C C . HIS A 1 79 ? -4.851 -8.827 -5.449 1.00 97.38 79 HIS A C 1
ATOM 591 O O . HIS A 1 79 ? -3.632 -8.787 -5.262 1.00 97.38 79 HIS A O 1
ATOM 597 N N . LEU A 1 80 ? -5.442 -8.373 -6.551 1.00 97.31 80 LEU A N 1
ATOM 598 C CA . LEU A 1 80 ? -4.786 -7.555 -7.561 1.00 97.31 80 LEU A CA 1
ATOM 599 C C . LEU A 1 80 ? -4.733 -6.111 -7.061 1.00 97.31 80 LEU A C 1
ATOM 601 O O . LEU A 1 80 ? -5.754 -5.549 -6.667 1.00 97.31 80 LEU A O 1
ATOM 605 N N . MET A 1 81 ? -3.560 -5.498 -7.134 1.00 97.88 81 MET A N 1
ATOM 606 C CA . MET A 1 81 ? -3.396 -4.066 -6.938 1.00 97.88 81 MET A CA 1
ATOM 607 C C . MET A 1 81 ? -2.970 -3.417 -8.246 1.00 97.88 81 MET A C 1
ATOM 609 O O . MET A 1 81 ? -2.039 -3.881 -8.904 1.00 97.88 81 MET A O 1
ATOM 613 N N . GLU A 1 82 ? -3.643 -2.325 -8.593 1.00 97.81 82 GLU A N 1
ATOM 614 C CA . GLU A 1 82 ? -3.352 -1.514 -9.768 1.00 97.81 82 GLU A CA 1
ATOM 615 C C . GLU A 1 82 ? -3.173 -0.052 -9.360 1.00 97.81 82 GLU A C 1
ATOM 617 O O . GLU A 1 82 ? -3.975 0.512 -8.611 1.00 97.81 82 GLU A O 1
ATOM 622 N N . CYS A 1 83 ? -2.129 0.594 -9.876 1.00 96.88 83 CYS A N 1
ATOM 623 C CA . CYS A 1 83 ? -1.999 2.038 -9.749 1.00 96.88 83 CYS A CA 1
ATOM 624 C C . CYS A 1 83 ? -2.924 2.749 -10.745 1.00 96.88 83 CYS A C 1
ATOM 626 O O . CYS A 1 83 ? -2.943 2.413 -11.922 1.00 96.88 83 CYS A O 1
ATOM 628 N N . SER A 1 84 ? -3.587 3.830 -10.333 1.00 94.81 84 SER A N 1
ATOM 629 C CA . SER A 1 84 ? -4.381 4.673 -11.245 1.00 94.81 84 SER A CA 1
ATOM 630 C C . SER A 1 84 ? -3.583 5.235 -12.432 1.00 94.81 84 SER A C 1
ATOM 632 O O . SER A 1 84 ? -4.150 5.528 -13.481 1.00 94.81 84 SER A O 1
ATOM 634 N N . GLY A 1 85 ? -2.261 5.377 -12.284 1.00 92.69 85 GLY A N 1
ATOM 635 C CA . GLY A 1 85 ? -1.343 5.788 -13.348 1.00 92.69 85 GLY A CA 1
ATOM 636 C C . GLY A 1 85 ? -0.915 4.661 -14.295 1.00 92.69 85 GLY A C 1
ATOM 637 O O . GLY A 1 85 ? -0.017 4.874 -15.114 1.00 92.69 85 GLY A O 1
ATOM 638 N N . ASN A 1 86 ? -1.496 3.465 -14.180 1.00 96.38 86 ASN A N 1
ATOM 639 C CA . ASN A 1 86 ? -1.145 2.326 -15.011 1.00 96.38 86 ASN A CA 1
ATOM 640 C C . ASN A 1 86 ? -1.664 2.510 -16.443 1.00 96.38 86 ASN A C 1
ATOM 642 O O . ASN A 1 86 ? -2.854 2.428 -16.728 1.00 96.38 86 ASN A O 1
ATOM 646 N N . THR A 1 87 ? -0.761 2.808 -17.370 1.00 95.38 87 THR A N 1
ATOM 647 C CA . THR A 1 87 ? -1.105 3.166 -18.748 1.00 95.38 87 THR A CA 1
ATOM 648 C C . THR A 1 87 ? -0.149 2.507 -19.736 1.00 95.38 87 THR A C 1
ATOM 650 O O . THR A 1 87 ? 0.858 1.892 -19.373 1.00 95.38 87 THR A O 1
ATOM 653 N N . ARG A 1 88 ? -0.393 2.712 -21.035 1.00 94.31 88 ARG A N 1
ATOM 654 C CA . ARG A 1 88 ? 0.551 2.301 -22.083 1.00 94.31 88 ARG A CA 1
ATOM 655 C C . ARG A 1 88 ? 1.947 2.913 -21.890 1.00 94.31 88 ARG A C 1
ATOM 657 O O . ARG A 1 88 ? 2.937 2.260 -22.211 1.00 94.31 88 ARG A O 1
ATOM 664 N N . ALA A 1 89 ? 2.041 4.132 -21.352 1.00 91.06 89 ALA A N 1
ATOM 665 C CA . ALA A 1 89 ? 3.322 4.798 -21.102 1.00 91.06 89 ALA A CA 1
ATOM 666 C C . ALA A 1 89 ? 4.150 4.086 -20.016 1.00 91.06 89 ALA A C 1
ATOM 668 O O . ALA A 1 89 ? 5.375 4.033 -20.115 1.00 91.06 89 ALA A O 1
ATOM 669 N N . THR A 1 90 ? 3.488 3.469 -19.033 1.00 91.31 90 THR A N 1
ATOM 670 C CA . THR A 1 90 ? 4.111 2.642 -17.985 1.00 91.31 90 THR A CA 1
ATOM 671 C C . THR A 1 90 ? 4.201 1.167 -18.375 1.00 91.31 90 THR A C 1
ATOM 673 O O . THR A 1 90 ? 4.487 0.321 -17.530 1.00 91.31 90 THR A O 1
ATOM 676 N N . ARG A 1 91 ? 3.934 0.841 -19.650 1.00 93.56 91 ARG A N 1
ATOM 677 C CA . ARG A 1 91 ? 3.879 -0.532 -20.181 1.00 93.56 91 ARG A CA 1
ATOM 678 C C . ARG A 1 91 ? 2.931 -1.446 -19.395 1.00 93.56 91 ARG A C 1
ATOM 680 O O . ARG A 1 91 ? 3.148 -2.649 -19.359 1.00 93.56 91 ARG A O 1
ATOM 687 N N . PHE A 1 92 ? 1.908 -0.867 -18.766 1.00 95.38 92 PHE A N 1
ATOM 688 C CA . PHE A 1 92 ? 0.969 -1.556 -17.879 1.00 95.38 92 PHE A CA 1
ATOM 689 C C . PHE A 1 92 ? 1.598 -2.253 -16.653 1.00 95.38 92 PHE A C 1
ATOM 691 O O . PHE A 1 92 ? 0.923 -3.024 -15.980 1.00 95.38 92 PHE A O 1
ATOM 698 N N . GLY A 1 93 ? 2.864 -1.964 -16.326 1.00 96.25 93 GLY A N 1
ATOM 699 C CA . GLY A 1 93 ? 3.604 -2.644 -15.258 1.00 96.25 93 GLY A CA 1
ATOM 700 C C . GLY A 1 93 ? 3.337 -2.134 -13.838 1.00 96.25 93 GLY A C 1
ATOM 701 O O . GLY A 1 93 ? 4.000 -2.580 -12.910 1.00 96.25 93 GLY A O 1
ATOM 702 N N . LEU A 1 94 ? 2.410 -1.192 -13.626 1.00 97.06 94 LEU A N 1
ATOM 703 C CA . LEU A 1 94 ? 1.998 -0.772 -12.276 1.00 97.06 94 LEU A CA 1
ATOM 704 C C . LEU A 1 94 ? 0.825 -1.631 -11.783 1.00 97.06 94 LEU A C 1
ATOM 706 O O . LEU A 1 94 ? -0.237 -1.112 -11.428 1.00 97.06 94 LEU A O 1
ATOM 710 N N . LEU A 1 95 ? 1.031 -2.945 -11.844 1.00 97.31 95 LEU A N 1
ATOM 711 C CA . LEU A 1 95 ? 0.041 -3.983 -11.602 1.00 97.31 95 LEU A CA 1
ATOM 712 C C . LEU A 1 95 ? 0.734 -5.201 -10.983 1.00 97.31 95 LEU A C 1
ATOM 714 O O . LEU A 1 95 ? 1.744 -5.672 -11.505 1.00 97.31 95 LEU A O 1
ATOM 718 N N . SER A 1 96 ? 0.214 -5.721 -9.876 1.00 97.81 96 SER A N 1
ATOM 719 C CA . SER A 1 96 ? 0.734 -6.938 -9.233 1.00 97.81 96 SER A CA 1
ATOM 720 C C . SER A 1 96 ? -0.358 -7.644 -8.438 1.00 97.81 96 SER A C 1
ATOM 722 O O . SER A 1 96 ? -1.367 -7.037 -8.082 1.00 97.81 96 SER A O 1
ATOM 724 N N . VAL A 1 97 ? -0.151 -8.926 -8.143 1.00 97.50 97 VAL A N 1
ATOM 725 C CA . VAL A 1 97 ? -1.044 -9.731 -7.299 1.00 97.50 97 VAL A CA 1
ATOM 726 C C . VAL A 1 97 ? -0.251 -10.280 -6.124 1.00 97.50 97 VAL A C 1
ATOM 728 O O . VAL A 1 97 ? 0.846 -10.802 -6.315 1.00 97.50 97 VAL A O 1
ATOM 731 N N . ALA A 1 98 ? -0.823 -10.213 -4.928 1.00 97.56 98 ALA A N 1
ATOM 732 C CA . ALA A 1 98 ? -0.296 -10.877 -3.739 1.00 97.56 98 ALA A CA 1
ATOM 733 C C . ALA A 1 98 ? -1.415 -11.621 -3.008 1.00 97.56 98 ALA A C 1
ATOM 735 O O . ALA A 1 98 ? -2.586 -11.257 -3.132 1.00 97.56 98 ALA A O 1
ATOM 736 N N . ASP A 1 99 ? -1.046 -12.659 -2.261 1.00 96.81 99 ASP A N 1
ATOM 737 C CA . ASP A 1 99 ? -1.914 -13.266 -1.252 1.00 96.81 99 ASP A CA 1
ATOM 738 C C . ASP A 1 99 ? -1.727 -12.517 0.070 1.00 96.81 99 ASP A C 1
ATOM 740 O O . ASP A 1 99 ? -0.600 -12.343 0.540 1.00 96.81 99 ASP A O 1
ATOM 744 N N . TRP A 1 100 ? -2.821 -12.009 0.630 1.00 97.50 100 TRP A N 1
ATOM 745 C CA . TRP A 1 100 ? -2.789 -11.090 1.762 1.00 97.50 100 TRP A CA 1
ATOM 746 C C . TRP A 1 100 ? -3.194 -11.785 3.056 1.00 97.50 100 TRP A C 1
ATOM 748 O O . TRP A 1 100 ? -4.123 -12.590 3.095 1.00 97.50 100 TRP A O 1
ATOM 758 N N . ILE A 1 101 ? -2.544 -11.396 4.148 1.00 97.69 101 ILE A N 1
ATOM 759 C CA . ILE A 1 101 ? -2.924 -11.741 5.519 1.00 97.69 101 ILE A CA 1
ATOM 760 C C . ILE A 1 101 ? -3.135 -10.429 6.270 1.00 97.69 101 ILE A C 1
ATOM 762 O O . ILE A 1 101 ? -2.348 -9.495 6.119 1.00 97.69 101 ILE A O 1
ATOM 766 N N . GLY A 1 102 ? -4.193 -10.340 7.073 1.00 96.44 102 GLY A N 1
ATOM 767 C CA . GLY A 1 102 ? -4.448 -9.136 7.857 1.00 96.44 102 GLY A CA 1
ATOM 768 C C . GLY A 1 102 ? -5.719 -9.195 8.688 1.00 96.44 102 GLY A C 1
ATOM 769 O O . GLY A 1 102 ? -6.362 -10.237 8.804 1.00 96.44 102 GLY A O 1
ATOM 770 N N . VAL A 1 103 ? -6.074 -8.050 9.266 1.00 95.31 103 VAL A N 1
ATOM 771 C CA . VAL A 1 103 ? -7.303 -7.861 10.045 1.00 95.31 103 VAL A CA 1
ATOM 772 C C . VAL A 1 103 ? -8.291 -7.050 9.208 1.00 95.31 103 VAL A C 1
ATOM 774 O O . VAL A 1 103 ? -7.920 -5.976 8.723 1.00 95.31 103 VAL A O 1
ATOM 777 N N . PRO A 1 104 ? -9.548 -7.492 9.025 1.00 92.94 104 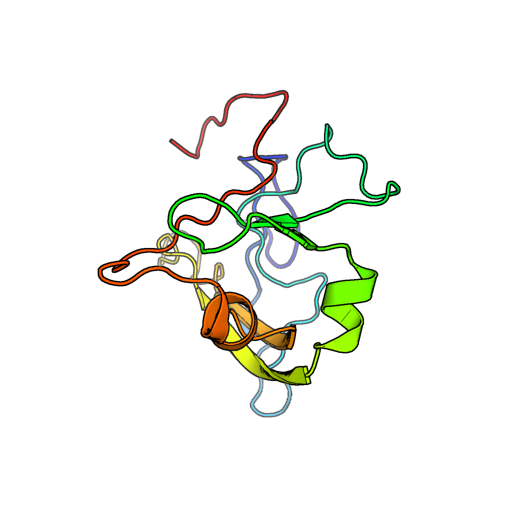PRO A N 1
ATOM 778 C CA . PRO A 1 104 ? -10.539 -6.666 8.354 1.00 92.94 104 PRO A CA 1
ATOM 779 C C . PRO A 1 104 ? -10.777 -5.373 9.126 1.00 92.94 104 PRO A C 1
ATOM 781 O O . PRO A 1 104 ? -11.043 -5.389 10.327 1.00 92.94 104 PRO A O 1
ATOM 784 N N . ILE A 1 105 ? -10.769 -4.245 8.416 1.00 89.94 105 ILE A N 1
ATOM 785 C CA . ILE A 1 105 ? -11.096 -2.941 9.007 1.00 89.94 105 ILE A CA 1
ATOM 786 C C . ILE A 1 105 ? -12.501 -2.964 9.633 1.00 89.94 105 ILE A C 1
ATOM 788 O O . ILE A 1 105 ? -12.719 -2.341 10.667 1.00 89.94 105 ILE A O 1
ATOM 792 N N . SER A 1 106 ? -13.443 -3.725 9.063 1.00 88.38 106 SER A N 1
ATOM 793 C CA . SER A 1 106 ? -14.772 -3.931 9.653 1.00 88.38 106 SER A CA 1
ATOM 794 C C . SER A 1 106 ? -14.703 -4.488 11.070 1.00 88.38 106 SER A C 1
ATOM 796 O O . SER A 1 106 ? -15.432 -4.016 11.935 1.00 88.38 106 SER A O 1
ATOM 798 N N . ASP A 1 107 ? -13.814 -5.450 11.314 1.00 89.06 107 ASP A N 1
ATOM 799 C CA . ASP A 1 107 ? -13.691 -6.130 12.603 1.00 89.06 107 ASP A CA 1
ATOM 800 C C . ASP A 1 107 ? -13.081 -5.168 13.635 1.00 89.06 107 ASP A C 1
ATOM 802 O O . ASP A 1 107 ? -13.543 -5.106 14.772 1.00 89.06 107 ASP A O 1
ATOM 806 N N . LEU A 1 108 ? -12.119 -4.336 13.211 1.00 84.81 108 LEU A N 1
ATOM 807 C CA . LEU A 1 108 ? -11.543 -3.273 14.045 1.00 84.81 108 LEU A CA 1
ATOM 808 C C . LEU A 1 108 ? -12.566 -2.186 14.415 1.00 84.81 108 LEU A C 1
ATOM 810 O O . LEU A 1 108 ? -12.483 -1.598 15.493 1.00 84.81 108 LEU A O 1
ATOM 814 N N . LEU A 1 109 ? -13.523 -1.897 13.529 1.00 85.19 109 LEU A N 1
ATOM 815 C CA . LEU A 1 109 ? -14.488 -0.808 13.703 1.00 85.19 109 LEU A CA 1
ATOM 816 C C . LEU A 1 109 ? -15.830 -1.244 14.308 1.00 85.19 109 LEU A C 1
ATOM 818 O O . LEU A 1 109 ? -16.554 -0.386 14.815 1.00 85.19 109 LEU A O 1
ATOM 822 N N . ALA A 1 110 ? -16.171 -2.536 14.274 1.00 81.94 110 ALA A N 1
ATOM 823 C CA . ALA A 1 110 ? -17.515 -3.060 14.545 1.00 81.94 110 ALA A CA 1
ATOM 824 C C . ALA A 1 110 ? -18.138 -2.580 15.866 1.00 81.94 110 ALA A C 1
ATOM 826 O O . ALA A 1 110 ? -19.335 -2.307 15.924 1.00 81.94 110 ALA A O 1
ATOM 827 N N . THR A 1 111 ? -17.336 -2.455 16.923 1.00 73.31 111 THR A N 1
ATOM 828 C CA . THR A 1 111 ? -17.792 -2.006 18.249 1.00 73.31 111 THR A CA 1
ATOM 829 C C . THR A 1 111 ? -17.355 -0.589 18.582 1.00 73.31 111 THR A C 1
ATOM 831 O O . THR A 1 111 ? -17.765 -0.045 19.601 1.00 73.31 111 THR A O 1
ATOM 834 N N . GLN A 1 112 ? -16.534 0.022 17.732 1.00 77.38 112 GLN A N 1
ATOM 835 C CA . GLN A 1 112 ? -15.829 1.244 18.079 1.00 77.38 112 GLN A CA 1
ATOM 836 C C . GLN A 1 112 ? -16.476 2.490 17.501 1.00 77.38 112 GLN A C 1
ATOM 838 O O . GLN A 1 112 ? -16.171 3.568 17.974 1.00 77.38 112 GLN A O 1
ATOM 843 N N . ILE A 1 113 ? -17.368 2.407 16.517 1.00 82.75 113 ILE A N 1
ATOM 844 C CA . ILE A 1 113 ? -17.857 3.597 15.799 1.00 82.75 113 ILE A CA 1
ATOM 845 C C . ILE A 1 113 ? -19.140 4.185 16.405 1.00 82.75 113 ILE A C 1
ATOM 847 O O . ILE A 1 113 ? -20.026 3.464 16.863 1.00 82.75 113 ILE A O 1
ATOM 851 N N . LYS A 1 114 ? -19.258 5.519 16.399 1.00 79.69 114 LYS A N 1
ATOM 852 C CA . LYS A 1 114 ? -20.489 6.233 16.785 1.00 79.69 114 LYS A CA 1
ATOM 853 C C . LYS A 1 114 ? -21.523 6.223 15.643 1.00 79.69 114 LYS A C 1
ATOM 855 O O . LYS A 1 114 ? -21.136 6.136 14.476 1.00 79.69 114 LYS A O 1
ATOM 860 N N . PRO A 1 115 ? -22.832 6.379 15.935 1.00 74.19 115 PRO A N 1
ATOM 861 C CA . PRO A 1 115 ? -23.848 6.565 14.899 1.00 74.19 115 PRO A CA 1
ATOM 862 C C . PRO A 1 115 ? -23.513 7.749 13.973 1.00 74.19 115 PRO A C 1
ATOM 864 O O . PRO A 1 115 ? -23.083 8.794 14.463 1.00 74.19 115 PRO A O 1
ATOM 867 N N . ARG A 1 116 ? -23.795 7.612 12.665 1.00 75.94 116 ARG A N 1
ATOM 868 C CA . ARG A 1 116 ? -23.549 8.613 11.592 1.00 75.94 116 ARG A CA 1
ATOM 869 C C . ARG A 1 116 ? -22.085 8.781 11.146 1.00 75.94 116 ARG A C 1
ATOM 871 O O . ARG A 1 116 ? -21.693 9.861 10.710 1.00 75.94 116 ARG A O 1
ATOM 878 N N . MET A 1 117 ? -21.272 7.734 11.268 1.00 79.06 117 MET A N 1
ATOM 879 C CA . MET A 1 117 ? -19.953 7.681 10.635 1.00 79.06 117 MET A CA 1
ATOM 880 C C . MET A 1 117 ? -20.080 7.060 9.238 1.00 79.06 117 MET A C 1
ATOM 882 O O . MET A 1 117 ? -20.435 5.892 9.122 1.00 79.06 117 MET A O 1
ATOM 886 N N . ASP A 1 118 ? -19.767 7.839 8.199 1.00 85.75 118 ASP A N 1
ATOM 887 C CA . ASP A 1 118 ? -19.907 7.408 6.797 1.00 85.75 118 ASP A CA 1
ATOM 888 C C . ASP A 1 118 ? -18.555 7.259 6.073 1.00 85.75 118 ASP A C 1
ATOM 890 O O . ASP A 1 118 ? -18.501 6.828 4.920 1.00 85.75 118 ASP A O 1
ATOM 894 N N . ARG A 1 119 ? -17.449 7.680 6.707 1.00 90.50 119 ARG A N 1
ATOM 895 C CA . ARG A 1 119 ? -16.108 7.709 6.106 1.00 90.50 119 ARG A CA 1
ATOM 896 C C . ARG A 1 119 ? -15.023 7.439 7.139 1.00 90.50 119 ARG A C 1
ATOM 898 O O . ARG A 1 119 ? -15.038 8.007 8.228 1.00 90.50 119 ARG A O 1
ATOM 905 N N . VAL A 1 120 ? -14.029 6.659 6.728 1.00 90.19 120 VAL A N 1
ATOM 906 C CA . VAL A 1 120 ? -12.805 6.389 7.487 1.00 90.19 120 VAL A CA 1
ATOM 907 C C . VAL A 1 120 ? -11.641 7.055 6.762 1.00 90.19 120 VAL A C 1
ATOM 909 O O . VAL A 1 120 ? -11.461 6.847 5.563 1.00 90.19 120 VAL A O 1
ATOM 912 N N . MET A 1 121 ? -10.865 7.866 7.480 1.00 93.25 121 MET A N 1
ATOM 913 C CA . MET A 1 121 ? -9.596 8.397 6.981 1.00 93.25 121 MET A CA 1
ATOM 914 C C . MET A 1 121 ? -8.474 7.433 7.364 1.00 93.25 121 MET A C 1
ATOM 916 O O . MET A 1 121 ? -8.381 7.037 8.525 1.00 93.25 121 MET A O 1
ATOM 920 N N . VAL A 1 122 ? -7.618 7.089 6.404 1.00 94.38 122 VAL A N 1
ATOM 921 C CA . VAL A 1 122 ? -6.411 6.282 6.618 1.00 94.38 122 VAL A CA 1
ATOM 922 C C . VAL A 1 122 ? -5.207 7.146 6.260 1.00 94.38 122 VAL A C 1
ATOM 924 O O . VAL A 1 122 ? -5.178 7.739 5.185 1.00 94.38 122 VAL A O 1
ATOM 927 N N . SER A 1 123 ? -4.235 7.235 7.163 1.00 94.31 123 SER A N 1
ATOM 928 C CA . SER A 1 123 ? -3.016 8.036 6.998 1.00 94.31 123 SER A CA 1
ATOM 929 C C . SER A 1 123 ? -1.784 7.205 7.335 1.00 94.31 123 SER A C 1
ATOM 931 O O . SER A 1 123 ? -1.819 6.443 8.304 1.00 94.31 123 SER A O 1
ATOM 933 N N . GLY A 1 124 ? -0.707 7.370 6.566 1.00 91.94 124 GLY A N 1
ATOM 934 C CA . GLY A 1 124 ? 0.575 6.711 6.794 1.00 91.94 124 GLY A CA 1
ATOM 935 C C . GLY A 1 124 ? 1.605 7.616 7.471 1.00 91.94 124 GLY A C 1
ATOM 936 O O . GLY A 1 124 ? 1.361 8.793 7.741 1.00 91.94 124 GLY A O 1
ATOM 937 N N . PHE A 1 125 ? 2.785 7.052 7.733 1.00 91.12 125 PHE A N 1
ATOM 938 C CA . PHE A 1 125 ? 3.986 7.845 7.984 1.00 91.12 125 PHE A CA 1
ATOM 939 C C . PHE A 1 125 ? 4.523 8.330 6.632 1.00 91.12 125 PHE A C 1
ATOM 941 O O . PHE A 1 125 ? 5.299 7.639 5.974 1.00 91.12 125 PHE A O 1
ATOM 948 N N . ASP A 1 126 ? 4.060 9.505 6.210 1.00 82.94 126 ASP A N 1
ATOM 949 C CA . ASP A 1 126 ? 4.344 10.071 4.886 1.00 82.94 126 ASP A CA 1
ATOM 950 C C . ASP A 1 126 ? 5.288 11.285 4.955 1.00 82.94 126 ASP A C 1
ATOM 952 O O . ASP A 1 126 ? 5.246 12.187 4.118 1.00 82.94 126 ASP A O 1
ATOM 956 N N . GLU A 1 127 ? 6.162 11.323 5.964 1.00 90.44 127 GLU A N 1
ATOM 957 C CA . GLU A 1 127 ? 7.213 12.334 6.083 1.00 90.44 127 GLU A CA 1
ATOM 958 C C . GLU A 1 127 ? 8.445 11.907 5.288 1.00 90.44 127 GLU A C 1
ATOM 960 O O . GLU A 1 127 ? 9.068 10.894 5.601 1.00 90.44 127 GLU A O 1
ATOM 965 N N . TYR A 1 128 ? 8.820 12.687 4.274 1.00 91.38 128 TYR A N 1
ATOM 966 C CA . TYR A 1 128 ? 9.986 12.426 3.428 1.00 91.38 128 TYR A CA 1
ATOM 967 C C . TYR A 1 128 ? 10.978 13.590 3.493 1.00 91.38 128 TYR A C 1
ATOM 969 O O . TYR A 1 128 ? 10.560 14.750 3.505 1.00 91.38 128 TYR A O 1
ATOM 977 N N . PRO A 1 129 ? 12.295 13.310 3.462 1.00 89.69 129 PRO A N 1
ATOM 978 C CA . PRO A 1 129 ? 13.315 14.358 3.495 1.00 89.69 129 PRO A CA 1
ATOM 979 C C . PRO A 1 129 ? 13.330 15.201 2.213 1.00 89.69 129 PRO A C 1
ATOM 981 O O . PRO A 1 129 ? 13.750 16.357 2.230 1.00 89.69 129 PRO A O 1
ATOM 984 N N . MET A 1 130 ? 12.863 14.634 1.097 1.00 87.94 130 MET A N 1
ATOM 985 C CA . MET A 1 130 ? 12.794 15.312 -0.193 1.00 87.94 130 MET A CA 1
ATOM 986 C C . MET A 1 130 ? 11.351 15.473 -0.658 1.00 87.94 130 MET A C 1
ATOM 988 O O . MET A 1 130 ? 10.530 14.563 -0.535 1.00 87.94 130 MET A O 1
ATOM 992 N N . LYS A 1 131 ? 11.065 16.633 -1.254 1.00 88.19 131 LYS A N 1
ATOM 993 C CA . LYS A 1 131 ? 9.821 16.854 -1.992 1.00 88.19 131 LYS A CA 1
ATOM 994 C C . LYS A 1 131 ? 9.849 16.046 -3.281 1.00 88.19 131 LYS A C 1
ATOM 996 O O . LYS A 1 131 ? 10.889 15.946 -3.926 1.00 88.19 131 LYS A O 1
ATOM 1001 N N . SER A 1 132 ? 8.695 15.518 -3.661 1.00 88.50 132 SER A N 1
ATOM 1002 C CA . SER A 1 132 ? 8.561 14.793 -4.916 1.00 88.50 132 SER A CA 1
ATOM 1003 C C . SER A 1 132 ? 8.617 15.740 -6.113 1.00 88.50 132 SER A C 1
ATOM 1005 O O . SER A 1 132 ? 8.022 16.818 -6.092 1.00 88.50 132 SER A O 1
ATOM 1007 N N . ALA A 1 133 ? 9.297 15.311 -7.173 1.00 87.88 133 ALA A N 1
ATOM 1008 C CA . ALA A 1 133 ? 9.242 15.960 -8.480 1.00 87.88 133 ALA A CA 1
ATOM 1009 C C . ALA A 1 133 ? 8.118 15.396 -9.371 1.00 87.88 133 ALA A C 1
ATOM 1011 O O . ALA A 1 133 ? 7.718 16.040 -10.339 1.00 87.88 133 ALA A O 1
ATOM 1012 N N . THR A 1 134 ? 7.626 14.187 -9.073 1.00 80.25 134 THR A N 1
ATOM 1013 C CA . THR A 1 134 ? 6.711 13.427 -9.949 1.00 80.25 134 THR A CA 1
ATOM 1014 C C . THR A 1 134 ? 5.366 13.071 -9.312 1.00 80.25 134 THR A C 1
ATOM 1016 O O . THR A 1 134 ? 4.505 12.486 -9.969 1.00 80.25 134 THR A O 1
ATOM 1019 N N . SER A 1 135 ? 5.182 13.394 -8.035 1.00 67.06 135 SER A N 1
ATOM 1020 C CA . SER A 1 135 ? 3.999 13.087 -7.231 1.00 67.06 135 SER A CA 1
ATOM 1021 C C . SER A 1 135 ? 3.551 14.382 -6.572 1.00 67.06 135 SER A C 1
ATOM 1023 O O . SER A 1 135 ? 4.238 14.892 -5.692 1.00 67.06 135 SER A O 1
ATOM 1025 N N . ILE A 1 136 ? 2.447 14.941 -7.055 1.00 53.97 136 ILE A N 1
ATOM 1026 C CA . ILE A 1 136 ? 1.829 16.155 -6.512 1.00 53.97 136 ILE A CA 1
ATOM 1027 C C . ILE A 1 136 ? 0.577 15.748 -5.749 1.00 53.97 136 ILE A C 1
ATOM 1029 O O . ILE A 1 136 ? -0.138 14.864 -6.279 1.00 53.97 136 ILE A O 1
#

Secondary structure (DSSP, 8-state):
--SSS-BS-GGG-BB---GGG-BTTB-SPPGGGS-BSSPPPTT--TTS--EEEE-SSBSS-EEEEHHHHHHH-EEEEEEEEE-TT-SGGGTT-SEEEEEEEE--HHHHHTTTBPTT------------SS--SS--

Radius of gyration: 17.85 Å; chains: 1; bounding box: 38×38×45 Å